Protein AF-A0A258SUS4-F1 (afdb_monomer_lite)

Secondary structure (DSSP, 8-state):
--HHHHHHHHGGGS--------GGGTEEE-PPPTTEEEEEETTEEEEPP--GGGGGGGG-TTHHHHH-HHHHHHHTT--TT-----TT-TTSHHHHHHHHHHGGG-

Structure (mmCIF, N/CA/C/O backbone):
data_AF-A0A258SUS4-F1
#
_entry.id   AF-A0A258SUS4-F1
#
loop_
_atom_site.group_PDB
_atom_site.id
_atom_site.type_symbol
_atom_site.label_atom_id
_atom_site.label_alt_id
_atom_site.label_comp_id
_atom_site.label_asym_id
_atom_site.label_entity_id
_atom_site.label_seq_id
_atom_site.pdbx_PDB_ins_code
_atom_site.Cartn_x
_atom_site.Cartn_y
_atom_site.Cartn_z
_atom_site.occupancy
_atom_site.B_iso_or_equiv
_atom_site.auth_seq_id
_atom_site.auth_comp_id
_atom_site.auth_asym_id
_atom_site.auth_atom_id
_atom_site.pdbx_PDB_model_num
ATOM 1 N N . MET A 1 1 ? 9.655 -67.804 -4.556 1.00 58.34 1 MET A N 1
ATOM 2 C CA . MET A 1 1 ? 9.635 -66.611 -3.669 1.00 58.34 1 MET A CA 1
ATOM 3 C C . MET A 1 1 ? 10.731 -65.561 -3.971 1.00 58.34 1 MET A C 1
ATOM 5 O O . MET A 1 1 ? 11.106 -64.820 -3.070 1.00 58.34 1 MET A O 1
ATOM 9 N N . LYS A 1 2 ? 11.241 -65.443 -5.214 1.00 56.91 2 LYS A N 1
ATOM 10 C CA . LYS A 1 2 ? 12.297 -64.458 -5.561 1.00 56.91 2 LYS A CA 1
ATOM 11 C C . LYS A 1 2 ? 12.011 -63.579 -6.793 1.00 56.91 2 LYS A C 1
ATOM 13 O O . LYS A 1 2 ? 12.708 -62.596 -6.980 1.00 56.91 2 LYS A O 1
ATOM 18 N N . LEU A 1 3 ? 10.957 -63.859 -7.568 1.00 52.06 3 LEU A N 1
ATOM 19 C CA . LEU A 1 3 ? 10.646 -63.102 -8.791 1.00 52.06 3 LEU A CA 1
ATOM 20 C C . LEU A 1 3 ? 9.838 -61.815 -8.524 1.00 52.06 3 LEU A C 1
ATOM 22 O O . LEU A 1 3 ? 10.078 -60.784 -9.137 1.00 52.06 3 LEU A O 1
ATOM 26 N N . HIS A 1 4 ? 8.965 -61.830 -7.513 1.00 50.56 4 HIS A N 1
ATOM 27 C CA . HIS A 1 4 ? 8.122 -60.681 -7.152 1.00 50.56 4 HIS A CA 1
ATOM 28 C C . HIS A 1 4 ? 8.895 -59.543 -6.462 1.00 50.56 4 HIS A C 1
ATOM 30 O O . HIS A 1 4 ? 8.523 -58.382 -6.582 1.00 50.56 4 HIS A O 1
ATOM 36 N N . LYS A 1 5 ? 10.005 -59.853 -5.771 1.00 52.19 5 LYS A N 1
ATOM 37 C CA . LYS A 1 5 ? 10.843 -58.836 -5.109 1.00 52.19 5 LYS A CA 1
ATOM 38 C C . LYS A 1 5 ? 11.724 -58.056 -6.094 1.00 52.19 5 LYS A C 1
ATOM 40 O O . LYS A 1 5 ? 12.075 -56.921 -5.804 1.00 52.19 5 LYS A O 1
ATOM 45 N N . PHE A 1 6 ? 12.038 -58.639 -7.255 1.00 52.38 6 PHE A N 1
ATOM 46 C CA . PHE A 1 6 ? 12.810 -57.973 -8.311 1.00 52.38 6 PHE A CA 1
ATOM 47 C C . PHE A 1 6 ? 11.947 -56.965 -9.085 1.00 52.38 6 PHE A C 1
ATOM 49 O O . PHE A 1 6 ? 12.401 -55.878 -9.426 1.00 52.38 6 PHE A O 1
ATOM 56 N N . PHE A 1 7 ? 10.664 -57.289 -9.276 1.00 51.69 7 PHE A N 1
ATOM 57 C CA . PHE A 1 7 ? 9.704 -56.426 -9.967 1.00 51.69 7 PHE A CA 1
ATOM 58 C C . PHE A 1 7 ? 9.319 -55.180 -9.146 1.00 51.69 7 PHE A C 1
ATOM 60 O O . PHE A 1 7 ? 9.146 -54.097 -9.696 1.00 51.69 7 PHE A O 1
ATOM 67 N N . ILE A 1 8 ? 9.274 -55.307 -7.814 1.00 53.34 8 ILE A N 1
ATOM 68 C CA . ILE A 1 8 ? 9.004 -54.189 -6.892 1.00 53.34 8 ILE A CA 1
ATOM 69 C C . ILE A 1 8 ? 10.183 -53.199 -6.823 1.00 53.34 8 ILE A C 1
ATOM 71 O O . ILE A 1 8 ? 9.968 -52.011 -6.611 1.00 53.34 8 ILE A O 1
ATOM 75 N N . TRP A 1 9 ? 11.419 -53.647 -7.066 1.00 50.47 9 TRP A N 1
ATOM 76 C CA . TRP A 1 9 ? 12.593 -52.761 -7.102 1.00 50.47 9 TRP A CA 1
ATOM 77 C C . TRP A 1 9 ? 12.735 -52.006 -8.438 1.00 50.47 9 TRP A C 1
ATOM 79 O O . TRP A 1 9 ? 13.253 -50.890 -8.475 1.00 50.47 9 TRP A O 1
ATOM 89 N N . LEU A 1 10 ? 12.220 -52.589 -9.527 1.00 48.88 10 LEU A N 1
ATOM 90 C CA . LEU A 1 10 ? 12.208 -51.983 -10.863 1.00 48.88 10 LEU A CA 1
ATOM 91 C C . LEU A 1 10 ? 11.171 -50.849 -10.984 1.00 48.88 10 LEU A C 1
ATOM 93 O O . LEU A 1 10 ? 11.416 -49.866 -11.676 1.00 48.88 10 LEU A O 1
ATOM 97 N N . LEU A 1 11 ? 10.052 -50.942 -10.258 1.00 53.09 11 LEU A N 1
ATOM 98 C CA . LEU A 1 11 ? 9.013 -49.903 -10.219 1.00 53.09 11 LEU A CA 1
ATOM 99 C C . LEU A 1 11 ? 9.351 -48.716 -9.299 1.00 53.09 11 LEU A C 1
ATOM 101 O O . LEU A 1 11 ? 8.728 -47.667 -9.419 1.00 53.09 11 LEU A O 1
ATOM 105 N N . LEU A 1 12 ? 10.349 -48.846 -8.416 1.00 52.12 12 LEU A N 1
ATOM 106 C CA . LEU A 1 12 ? 10.775 -47.761 -7.520 1.00 52.12 12 LEU A CA 1
ATOM 107 C C . LEU A 1 12 ? 11.812 -46.806 -8.150 1.00 52.12 12 LEU A C 1
ATOM 109 O O . LEU A 1 12 ? 12.106 -45.767 -7.570 1.00 52.12 12 LEU A O 1
ATOM 113 N N . ASN A 1 13 ? 12.362 -47.147 -9.323 1.00 50.69 13 ASN A N 1
ATOM 114 C CA . ASN A 1 13 ? 13.362 -46.344 -10.046 1.00 50.69 13 ASN A CA 1
ATOM 115 C C . ASN A 1 13 ? 12.800 -45.652 -11.300 1.00 50.69 13 ASN A C 1
ATOM 117 O O . ASN A 1 13 ? 13.561 -45.089 -12.089 1.00 50.69 13 ASN A O 1
ATOM 121 N N . LEU A 1 14 ? 11.478 -45.671 -11.500 1.00 55.50 14 LEU A N 1
ATOM 122 C CA . LEU A 1 14 ? 10.849 -44.981 -12.621 1.00 55.50 14 LEU A CA 1
ATOM 123 C C . LEU A 1 14 ? 10.657 -43.494 -12.281 1.00 55.50 14 LEU A C 1
ATOM 125 O O . LEU A 1 14 ? 9.585 -43.044 -11.895 1.00 55.50 14 LEU A O 1
ATOM 129 N N . SER A 1 15 ? 11.765 -42.767 -12.404 1.00 56.06 15 SER A N 1
ATOM 130 C CA . SER A 1 15 ? 11.831 -41.375 -12.847 1.00 56.06 15 SER A CA 1
ATOM 131 C C . SER A 1 15 ? 10.863 -40.398 -12.172 1.00 56.06 15 SER A C 1
ATOM 133 O O . SER A 1 15 ? 9.857 -39.991 -12.749 1.00 56.06 15 SER A O 1
ATOM 135 N N . ILE A 1 16 ? 11.259 -39.872 -11.010 1.00 60.84 16 ILE A N 1
ATOM 136 C CA . ILE A 1 16 ? 10.860 -38.508 -10.645 1.00 60.84 16 ILE A CA 1
ATOM 137 C C . ILE A 1 16 ? 11.673 -37.568 -11.541 1.00 60.84 16 ILE A C 1
ATOM 139 O O . ILE A 1 16 ? 12.738 -37.078 -11.169 1.00 60.84 16 ILE A O 1
ATOM 143 N N . SER A 1 17 ? 11.198 -37.345 -12.762 1.00 61.09 17 SER A N 1
ATOM 144 C CA . SER A 1 17 ? 11.629 -36.192 -13.542 1.00 61.09 17 SER A CA 1
ATOM 145 C C . SER A 1 17 ? 10.992 -34.967 -12.899 1.00 61.09 17 SER A C 1
ATOM 147 O O . SER A 1 17 ? 9.829 -34.657 -13.144 1.00 61.09 17 SER A O 1
ATOM 149 N 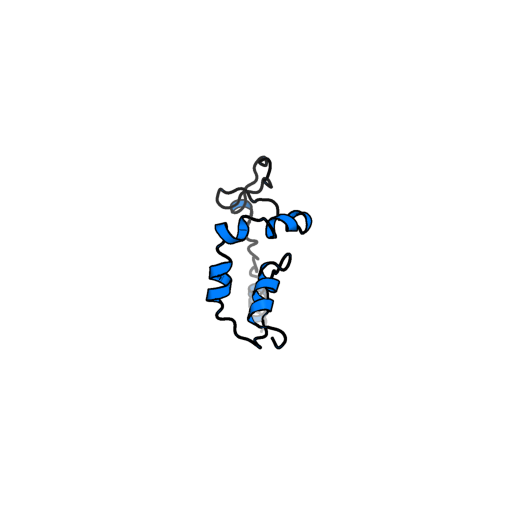N . ILE A 1 18 ? 11.743 -34.280 -12.038 1.00 61.75 18 ILE A N 1
ATOM 150 C CA . ILE A 1 18 ? 11.397 -32.917 -11.636 1.00 61.75 18 ILE A CA 1
ATOM 151 C C . ILE A 1 18 ? 11.527 -32.080 -12.909 1.00 61.75 18 ILE A C 1
ATOM 153 O O . ILE A 1 18 ? 12.636 -31.773 -13.346 1.00 61.75 18 ILE A O 1
ATOM 157 N N . ALA A 1 19 ? 10.401 -31.780 -13.553 1.00 61.53 19 ALA A N 1
ATOM 158 C CA . ALA A 1 19 ? 10.363 -30.806 -14.628 1.00 61.53 19 ALA A CA 1
ATOM 159 C C . ALA A 1 19 ? 10.667 -29.438 -14.008 1.00 61.53 19 ALA A C 1
ATOM 161 O O . ALA A 1 19 ? 9.805 -28.812 -13.393 1.00 61.53 19 ALA A O 1
ATOM 162 N N . TRP A 1 20 ? 11.917 -28.996 -14.118 1.00 60.56 20 TRP A N 1
ATOM 163 C CA . TRP A 1 20 ? 12.263 -27.608 -13.856 1.00 60.56 20 TRP A CA 1
ATOM 164 C C . TRP A 1 20 ? 11.552 -26.785 -14.924 1.00 60.56 20 TRP A C 1
ATOM 166 O O . TRP A 1 20 ? 11.810 -26.962 -16.113 1.00 60.56 20 TRP A O 1
ATOM 176 N N . ALA A 1 21 ? 10.600 -25.948 -14.515 1.00 57.47 21 ALA A N 1
ATOM 177 C CA . ALA A 1 21 ? 9.962 -25.024 -15.437 1.00 57.47 21 ALA A CA 1
ATOM 178 C C . ALA A 1 21 ? 11.051 -24.126 -16.036 1.00 57.47 21 ALA A C 1
ATOM 180 O O . ALA A 1 21 ? 11.713 -23.377 -15.312 1.00 57.47 21 ALA A O 1
ATOM 181 N N . ASP A 1 22 ? 11.255 -24.228 -17.348 1.00 58.97 22 ASP A N 1
ATOM 182 C CA . ASP A 1 22 ? 12.248 -23.429 -18.047 1.00 58.97 22 ASP A CA 1
ATOM 183 C C . ASP A 1 22 ? 11.732 -21.991 -18.167 1.00 58.97 22 ASP A C 1
ATOM 185 O O . ASP A 1 22 ? 10.970 -21.627 -19.062 1.00 58.97 22 ASP A O 1
ATOM 189 N N . THR A 1 23 ? 12.090 -21.159 -17.189 1.00 58.41 23 THR A N 1
ATOM 190 C CA . THR A 1 23 ? 11.701 -19.740 -17.167 1.00 58.41 23 THR A CA 1
ATOM 191 C C . THR A 1 23 ? 12.304 -18.934 -18.323 1.00 58.41 23 THR A C 1
ATOM 193 O O . THR A 1 23 ? 11.897 -17.785 -18.524 1.00 58.41 23 THR A O 1
ATOM 196 N N . ALA A 1 24 ? 13.220 -19.521 -19.107 1.00 60.88 24 ALA A N 1
ATOM 197 C CA . ALA A 1 24 ? 13.851 -18.880 -20.255 1.00 60.88 24 ALA A CA 1
ATOM 198 C C . ALA A 1 24 ? 12.854 -18.496 -21.362 1.00 60.88 24 ALA A C 1
ATOM 200 O O . ALA A 1 24 ? 13.096 -17.533 -22.083 1.00 60.88 24 ALA A O 1
ATOM 201 N N . THR A 1 25 ? 11.710 -19.182 -21.491 1.00 68.31 25 THR A N 1
ATOM 202 C CA . THR A 1 25 ? 10.669 -18.788 -22.462 1.00 68.31 25 THR A CA 1
ATOM 203 C C . THR A 1 25 ? 9.757 -17.676 -21.945 1.00 68.31 25 THR A C 1
ATOM 205 O O . THR A 1 25 ? 9.059 -17.035 -22.727 1.00 68.31 25 THR A O 1
ATOM 208 N N . LEU A 1 26 ? 9.728 -17.460 -20.629 1.00 87.25 26 LEU A N 1
ATOM 209 C CA . LEU A 1 26 ? 8.811 -16.532 -19.971 1.00 87.25 26 LEU A CA 1
ATOM 210 C C . LEU A 1 26 ? 9.407 -15.126 -19.833 1.00 87.25 26 LEU A C 1
ATOM 212 O O . LEU A 1 26 ? 8.689 -14.130 -19.951 1.00 87.25 26 LEU A O 1
ATOM 216 N N . TYR A 1 27 ? 10.716 -15.053 -19.589 1.00 91.50 27 TYR A N 1
ATOM 217 C CA . TYR A 1 27 ? 11.455 -13.803 -19.476 1.00 91.50 27 TYR A CA 1
ATOM 218 C C . TYR A 1 27 ? 12.490 -13.681 -20.585 1.00 91.50 27 TYR A C 1
ATOM 220 O O . TYR A 1 27 ? 13.297 -14.578 -20.802 1.00 91.50 27 TYR A O 1
ATOM 228 N N . GLN A 1 28 ? 12.499 -12.527 -21.235 1.00 92.94 28 GLN A N 1
ATOM 229 C CA . GLN A 1 28 ? 13.468 -12.167 -22.264 1.00 92.94 28 GLN A CA 1
ATOM 230 C C . GLN A 1 28 ? 14.439 -11.122 -21.704 1.00 92.94 28 GLN A C 1
ATOM 232 O O . GLN A 1 28 ? 14.142 -10.458 -20.709 1.00 92.94 28 GLN A O 1
ATOM 237 N N . GLN A 1 29 ? 15.602 -10.978 -22.333 1.00 93.25 29 GLN A N 1
ATOM 238 C CA . GLN A 1 29 ? 16.596 -9.959 -21.990 1.00 93.25 29 GLN A CA 1
ATOM 239 C C . GLN A 1 29 ? 16.808 -9.037 -23.192 1.00 93.25 29 GLN A C 1
ATOM 241 O O . GLN A 1 29 ? 16.965 -9.516 -24.314 1.00 93.25 29 GLN A O 1
ATOM 246 N N . PHE A 1 30 ? 16.821 -7.732 -22.949 1.00 90.75 30 PHE A N 1
ATOM 247 C CA . PHE A 1 30 ? 17.053 -6.674 -23.929 1.00 90.75 30 PHE A CA 1
ATOM 248 C C . PHE A 1 30 ? 18.028 -5.640 -23.347 1.00 90.75 30 PHE A C 1
ATOM 250 O O . PHE A 1 30 ? 18.186 -5.574 -22.125 1.00 90.75 30 PHE A O 1
ATOM 257 N N . PRO A 1 31 ? 18.686 -4.816 -24.184 1.00 95.00 31 PRO A N 1
ATOM 258 C CA . PRO A 1 31 ? 19.370 -3.626 -23.694 1.00 95.00 31 PRO A CA 1
ATOM 259 C C . PRO A 1 31 ? 18.394 -2.768 -22.871 1.00 95.00 31 PRO A C 1
ATOM 261 O O . PRO A 1 31 ? 17.304 -2.476 -23.374 1.00 95.00 31 PRO A O 1
ATOM 264 N N . PRO A 1 32 ? 18.744 -2.397 -21.628 1.00 94.06 32 PRO A N 1
ATOM 265 C CA . PRO A 1 32 ? 17.829 -1.690 -20.747 1.00 94.06 32 PRO A CA 1
ATOM 266 C C . PRO A 1 32 ? 17.479 -0.304 -21.290 1.00 94.06 32 PRO A C 1
ATOM 268 O O . PRO A 1 32 ? 18.336 0.391 -21.849 1.00 94.06 32 PRO A O 1
ATOM 271 N N . THR A 1 33 ? 16.230 0.119 -21.092 1.00 93.25 33 THR A N 1
ATOM 272 C CA . THR A 1 33 ? 15.880 1.542 -21.218 1.00 93.25 33 THR A CA 1
ATOM 273 C C . THR A 1 33 ? 16.407 2.330 -20.016 1.00 93.25 33 THR A C 1
ATOM 275 O O . THR A 1 33 ? 16.883 1.746 -19.047 1.00 93.25 33 THR A O 1
ATOM 278 N N . ALA A 1 34 ? 16.341 3.667 -20.061 1.00 91.12 34 ALA A N 1
ATOM 279 C CA . ALA A 1 34 ? 16.897 4.523 -19.005 1.00 91.12 34 ALA A CA 1
ATOM 280 C C . ALA A 1 34 ? 16.408 4.163 -17.586 1.00 91.12 34 ALA A C 1
ATOM 282 O O . ALA A 1 34 ? 17.183 4.240 -16.641 1.00 91.12 34 ALA A O 1
ATOM 283 N N . GLU A 1 35 ? 15.154 3.718 -17.458 1.00 86.88 35 GLU A N 1
ATOM 284 C CA . GLU A 1 35 ? 14.515 3.351 -16.182 1.00 86.88 35 GLU A CA 1
ATOM 285 C C . GLU A 1 35 ? 14.180 1.847 -16.095 1.00 86.88 35 GLU A C 1
ATOM 287 O O . GLU A 1 35 ? 13.379 1.406 -15.261 1.00 86.88 35 GLU A O 1
ATOM 292 N N . GLY A 1 36 ? 14.742 1.056 -17.008 1.00 92.62 36 GLY A N 1
ATOM 293 C CA . GLY A 1 36 ? 14.412 -0.344 -17.215 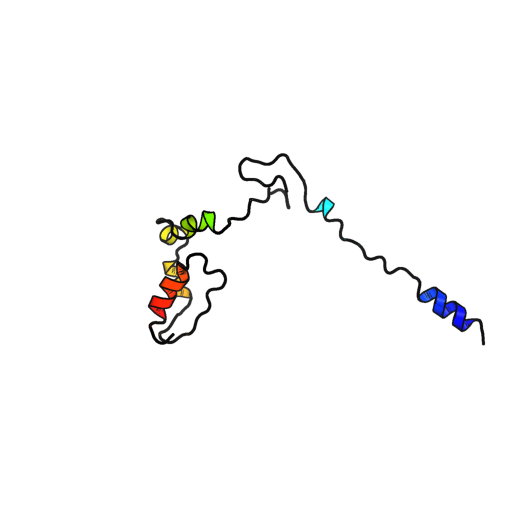1.00 92.62 36 GLY A CA 1
ATOM 294 C C . GLY A 1 36 ? 15.507 -1.296 -16.744 1.00 92.62 36 GLY A C 1
ATOM 295 O O . GLY A 1 36 ? 16.696 -0.992 -16.772 1.00 92.62 36 GLY A O 1
ATOM 296 N N . THR A 1 37 ? 15.106 -2.493 -16.317 1.00 95.31 37 THR A N 1
ATOM 297 C CA . THR A 1 37 ? 16.051 -3.515 -15.832 1.00 95.31 37 THR A CA 1
ATOM 298 C C . THR A 1 37 ? 16.678 -4.360 -16.947 1.00 95.31 37 THR A C 1
ATOM 300 O O . THR A 1 37 ? 17.490 -5.235 -16.652 1.00 95.31 37 THR A O 1
ATOM 303 N N . GLY A 1 38 ? 16.269 -4.186 -18.209 1.00 95.31 38 GLY A N 1
ATOM 304 C CA . GLY A 1 38 ? 16.626 -5.058 -19.335 1.00 95.31 38 GLY A CA 1
ATOM 305 C C . GLY A 1 38 ? 15.866 -6.389 -19.360 1.00 95.31 38 GLY A C 1
ATOM 306 O O . GLY A 1 38 ? 15.832 -7.070 -20.384 1.00 95.31 38 GLY A O 1
ATOM 307 N N . LYS A 1 39 ? 15.186 -6.758 -18.267 1.00 94.88 39 LYS A N 1
ATOM 308 C CA . LYS A 1 39 ? 14.358 -7.964 -18.188 1.00 94.88 39 LYS A CA 1
ATOM 309 C C . LYS A 1 39 ? 12.951 -7.666 -18.700 1.00 94.88 39 LYS A C 1
ATOM 311 O O . LYS A 1 39 ? 12.265 -6.803 -18.163 1.00 94.88 39 LYS A O 1
ATOM 316 N N . VAL A 1 40 ? 12.492 -8.417 -19.695 1.00 93.81 40 VAL A N 1
ATOM 317 C CA . VAL A 1 40 ? 11.175 -8.255 -20.326 1.00 93.81 40 VAL A CA 1
ATOM 318 C C . VAL A 1 40 ? 10.280 -9.441 -19.989 1.00 93.81 40 VAL A C 1
ATOM 320 O O . VAL A 1 40 ? 10.679 -10.597 -20.124 1.00 93.81 40 VAL A O 1
ATOM 323 N N . TYR A 1 41 ? 9.055 -9.150 -19.562 1.00 93.12 41 TYR A N 1
ATOM 324 C CA . TYR A 1 41 ? 8.011 -10.128 -19.279 1.00 93.12 41 TYR A CA 1
ATOM 325 C C . TYR A 1 41 ? 6.759 -9.779 -20.076 1.00 93.12 41 TYR A C 1
ATOM 327 O O . TYR A 1 41 ? 6.264 -8.655 -19.992 1.00 93.12 41 TYR A O 1
ATOM 335 N N . MET A 1 42 ? 6.251 -10.730 -20.867 1.00 92.25 42 MET A N 1
ATOM 336 C CA . MET A 1 42 ? 5.053 -10.542 -21.703 1.00 92.25 42 MET A CA 1
ATOM 337 C C . MET A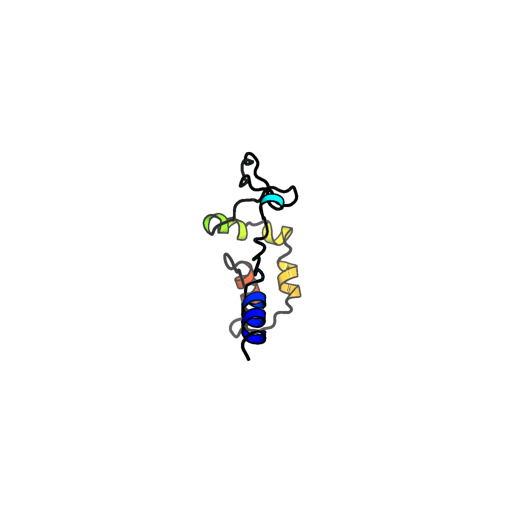 1 42 ? 5.089 -9.248 -22.546 1.00 92.25 42 MET A C 1
ATOM 339 O O . MET A 1 42 ? 4.109 -8.511 -22.632 1.00 92.25 42 MET A O 1
ATOM 343 N N . GLY A 1 43 ? 6.247 -8.946 -23.145 1.00 91.12 43 GLY A N 1
ATOM 344 C CA . GLY A 1 43 ? 6.437 -7.769 -24.002 1.00 91.12 43 GLY A CA 1
ATOM 345 C C . GLY A 1 43 ? 6.587 -6.433 -23.265 1.00 91.12 43 GLY A C 1
ATOM 346 O O . GLY A 1 43 ? 6.626 -5.393 -23.916 1.00 91.12 43 GLY A O 1
ATOM 347 N N . ARG A 1 44 ? 6.684 -6.431 -21.928 1.00 93.25 44 ARG A N 1
ATOM 348 C CA . ARG A 1 44 ? 6.937 -5.227 -21.122 1.00 93.25 44 ARG A CA 1
ATOM 349 C C . ARG A 1 44 ? 8.240 -5.356 -20.349 1.00 93.25 44 ARG A C 1
ATOM 351 O O . ARG A 1 44 ? 8.469 -6.362 -19.679 1.00 93.25 44 ARG A O 1
ATOM 358 N N . GLU A 1 45 ? 9.077 -4.330 -20.425 1.00 95.75 45 GLU A N 1
ATOM 359 C CA . GLU A 1 45 ? 10.275 -4.243 -19.596 1.00 95.75 45 GLU A CA 1
ATOM 360 C C . GLU A 1 45 ? 9.894 -4.043 -18.125 1.00 95.75 45 GLU A C 1
ATOM 362 O O . GLU A 1 45 ? 8.999 -3.263 -17.789 1.00 95.75 45 GLU A O 1
ATOM 367 N N . ILE A 1 46 ? 10.552 -4.793 -17.246 1.00 94.38 46 ILE A N 1
ATOM 368 C CA . ILE A 1 46 ? 10.364 -4.716 -15.803 1.00 94.38 46 ILE A CA 1
ATOM 369 C C . ILE A 1 46 ? 11.098 -3.472 -15.297 1.00 94.38 46 ILE A C 1
ATOM 371 O O . ILE A 1 46 ? 12.300 -3.321 -15.524 1.00 94.38 46 ILE A O 1
ATOM 375 N N . ALA A 1 47 ? 10.370 -2.603 -14.598 1.00 93.62 47 ALA A N 1
ATOM 376 C CA . ALA A 1 47 ? 10.921 -1.417 -13.952 1.00 93.62 47 ALA A CA 1
ATOM 377 C C . ALA A 1 47 ? 11.712 -1.775 -12.683 1.00 93.62 47 ALA A C 1
ATOM 379 O O . ALA A 1 47 ? 11.499 -2.826 -12.069 1.00 93.62 47 ALA A O 1
ATOM 380 N N . HIS A 1 48 ? 12.594 -0.874 -12.255 1.00 91.44 48 HIS A N 1
ATOM 381 C CA . HIS A 1 48 ? 13.239 -0.981 -10.949 1.00 91.44 48 HIS A CA 1
ATOM 382 C C . HIS A 1 48 ? 12.216 -0.927 -9.805 1.00 91.44 48 HIS A C 1
ATOM 384 O O . HIS A 1 48 ? 11.172 -0.277 -9.896 1.00 91.44 48 HIS A O 1
ATOM 390 N N . VAL A 1 49 ? 12.533 -1.596 -8.695 1.00 90.06 49 VAL A N 1
ATOM 391 C CA . VAL A 1 49 ? 11.755 -1.449 -7.461 1.00 90.06 49 VAL A CA 1
ATOM 392 C C . VAL A 1 49 ? 12.044 -0.088 -6.834 1.00 90.06 49 VAL A C 1
ATOM 394 O O . VAL A 1 49 ? 13.198 0.328 -6.733 1.00 90.06 49 VAL A O 1
ATOM 397 N N . MET A 1 50 ? 10.999 0.602 -6.381 1.00 88.19 50 MET A N 1
ATOM 398 C CA . MET A 1 50 ? 11.159 1.819 -5.591 1.00 88.19 50 MET A CA 1
ATOM 399 C C . MET A 1 50 ? 11.462 1.434 -4.138 1.00 88.19 50 MET A C 1
ATOM 401 O O . MET A 1 50 ? 10.642 0.804 -3.471 1.00 88.19 50 MET A O 1
ATOM 405 N N . GLY A 1 51 ? 12.666 1.765 -3.668 1.00 90.56 51 GLY A N 1
ATOM 406 C CA . GLY A 1 51 ? 13.061 1.622 -2.265 1.00 90.56 51 GLY A CA 1
ATOM 407 C C . GLY A 1 51 ? 12.605 2.807 -1.408 1.00 90.56 51 GLY A C 1
ATOM 408 O O . GLY A 1 51 ? 12.093 3.798 -1.922 1.00 90.56 51 GLY A O 1
ATOM 409 N N . TYR A 1 52 ? 12.852 2.757 -0.095 1.00 92.88 52 TYR A N 1
ATOM 410 C CA . TYR A 1 52 ? 12.466 3.831 0.837 1.00 92.88 52 TYR A CA 1
ATOM 411 C C . TYR A 1 52 ? 13.025 5.217 0.456 1.00 92.88 52 TYR A C 1
ATOM 413 O O . TYR A 1 52 ? 12.470 6.240 0.845 1.00 92.88 52 TYR A O 1
ATOM 421 N N . GLN A 1 53 ? 14.097 5.269 -0.334 1.00 94.69 53 GLN A N 1
ATOM 422 C CA . GLN A 1 53 ? 14.680 6.500 -0.863 1.00 94.69 53 GLN A CA 1
ATOM 423 C C . GLN A 1 53 ? 13.694 7.294 -1.737 1.00 94.69 53 GLN A C 1
ATOM 425 O O . GLN A 1 53 ? 13.764 8.518 -1.780 1.00 94.69 53 GLN A O 1
ATOM 430 N N . GLY A 1 54 ? 12.750 6.616 -2.399 1.00 93.00 54 GLY A N 1
ATOM 431 C CA . GLY A 1 54 ? 11.687 7.243 -3.187 1.00 93.00 54 GLY A CA 1
ATOM 432 C C . GLY A 1 54 ? 10.433 7.589 -2.381 1.00 93.00 54 GLY A C 1
ATOM 433 O O . GLY A 1 54 ? 9.456 8.061 -2.958 1.00 93.00 54 GLY A O 1
ATOM 434 N N . ALA A 1 55 ? 10.424 7.374 -1.060 1.00 95.94 55 ALA A N 1
ATOM 435 C CA . ALA A 1 55 ? 9.217 7.478 -0.240 1.00 95.94 55 ALA A CA 1
ATOM 436 C C . ALA A 1 55 ? 8.566 8.871 -0.266 1.00 95.94 55 ALA A C 1
ATOM 438 O O . ALA A 1 55 ? 7.352 8.966 -0.122 1.00 95.94 55 ALA A O 1
ATOM 439 N N . ALA A 1 56 ? 9.327 9.939 -0.531 1.00 95.62 56 ALA A N 1
ATOM 440 C CA . ALA A 1 56 ? 8.778 11.288 -0.700 1.00 95.62 56 ALA A CA 1
ATOM 441 C C . ALA A 1 56 ? 7.719 11.372 -1.818 1.00 95.62 56 ALA A C 1
ATOM 443 O O . ALA A 1 56 ? 6.773 12.149 -1.714 1.00 95.62 56 ALA A O 1
ATOM 444 N N . TRP A 1 57 ? 7.814 10.522 -2.849 1.00 94.50 57 TRP A N 1
ATOM 445 C CA . TRP A 1 57 ? 6.791 10.415 -3.893 1.00 94.50 57 TRP A CA 1
ATOM 446 C C . TRP A 1 57 ? 5.412 10.055 -3.327 1.00 94.50 57 TRP A C 1
ATOM 448 O O . TRP A 1 57 ? 4.389 10.484 -3.855 1.00 94.50 57 TRP A O 1
ATOM 458 N N . LEU A 1 58 ? 5.364 9.299 -2.226 1.00 96.00 58 LEU A N 1
ATOM 459 C CA . LEU A 1 58 ? 4.116 8.898 -1.579 1.00 96.00 58 LEU A CA 1
ATOM 460 C C . LEU A 1 58 ? 3.393 10.066 -0.888 1.00 96.00 58 LEU A C 1
ATOM 462 O O . LEU A 1 58 ? 2.214 9.927 -0.571 1.00 96.00 58 LEU A O 1
ATOM 466 N N . GLU A 1 59 ? 4.066 11.198 -0.687 1.00 96.88 59 GLU A N 1
ATOM 467 C CA . GLU A 1 59 ? 3.541 12.399 -0.020 1.00 96.88 59 GLU A CA 1
ATOM 468 C C . GLU A 1 59 ? 3.315 13.567 -0.999 1.00 96.88 59 GLU A C 1
ATOM 470 O O . GLU A 1 59 ? 2.970 14.669 -0.581 1.00 96.88 59 GLU A O 1
ATOM 475 N N . ARG A 1 60 ? 3.512 13.351 -2.307 1.00 97.56 60 ARG A N 1
ATOM 476 C CA . ARG A 1 60 ? 3.360 14.386 -3.345 1.00 97.56 60 ARG A CA 1
ATOM 477 C C . ARG A 1 60 ? 1.980 15.061 -3.302 1.00 97.56 60 ARG A C 1
ATOM 479 O O . ARG A 1 60 ? 0.953 14.411 -3.106 1.00 97.56 60 ARG A O 1
ATOM 486 N N . GLU A 1 61 ? 1.945 16.363 -3.574 1.00 96.88 61 GLU A N 1
ATOM 487 C CA . GLU A 1 61 ? 0.752 17.208 -3.387 1.00 96.88 61 GLU A CA 1
ATOM 488 C C . GLU A 1 61 ? -0.455 16.774 -4.232 1.00 96.88 61 GLU A C 1
ATOM 490 O O . GLU A 1 61 ? -1.593 16.745 -3.765 1.00 96.88 61 GLU A O 1
ATOM 495 N N . ASN A 1 62 ? -0.214 16.379 -5.481 1.00 97.06 62 ASN A N 1
ATOM 496 C CA . ASN A 1 62 ? -1.254 15.951 -6.417 1.00 97.06 62 ASN A CA 1
ATOM 497 C C . ASN A 1 62 ? -1.819 14.550 -6.122 1.00 97.06 62 ASN A C 1
ATOM 499 O O . ASN A 1 62 ? -2.760 14.131 -6.800 1.00 97.06 62 ASN A O 1
ATOM 503 N N . ARG A 1 63 ? -1.297 13.831 -5.118 1.00 97.31 63 ARG A N 1
ATOM 504 C CA . ARG A 1 63 ? -1.694 12.450 -4.825 1.00 97.31 63 ARG A CA 1
ATOM 505 C C . ARG A 1 63 ? -3.179 12.308 -4.532 1.00 97.31 63 ARG A C 1
ATOM 507 O O . ARG A 1 63 ? -3.825 11.434 -5.097 1.00 97.31 63 ARG A O 1
ATOM 514 N N . GLU A 1 64 ? -3.730 13.164 -3.675 1.00 97.06 64 GLU A N 1
ATOM 515 C CA . GLU A 1 64 ? -5.154 13.100 -3.331 1.00 97.06 64 GLU A CA 1
ATOM 516 C C . GLU A 1 64 ? -6.037 13.271 -4.570 1.00 97.06 64 GLU A C 1
ATOM 518 O O . GLU A 1 64 ? -6.994 12.525 -4.754 1.00 97.06 64 GLU A O 1
ATOM 523 N N . LYS A 1 65 ? -5.671 14.198 -5.460 1.00 97.56 65 LYS A N 1
ATOM 524 C CA . LYS A 1 65 ? -6.417 14.474 -6.690 1.00 97.56 65 LYS A CA 1
ATOM 525 C C . LYS A 1 65 ? -6.350 13.313 -7.684 1.00 97.56 65 LYS A C 1
ATOM 527 O O . LYS A 1 65 ? -7.365 12.982 -8.290 1.00 97.56 65 LYS A O 1
ATOM 532 N N . GLU A 1 66 ? -5.172 12.727 -7.871 1.00 97.94 66 GLU A N 1
ATOM 533 C CA . GLU A 1 66 ? -4.948 11.673 -8.867 1.00 97.94 66 GLU A CA 1
ATOM 534 C C . GLU A 1 66 ? -5.426 10.297 -8.401 1.00 97.94 66 GLU A C 1
ATOM 536 O O . GLU A 1 66 ? -6.012 9.558 -9.186 1.00 97.94 66 GLU A O 1
ATOM 541 N N . GLU A 1 67 ? -5.202 9.959 -7.131 1.00 97.56 67 GLU A N 1
ATOM 542 C CA . GLU A 1 67 ? -5.540 8.646 -6.565 1.00 97.56 67 GLU A CA 1
ATOM 543 C C . GLU A 1 67 ? -6.894 8.642 -5.836 1.00 97.56 67 GLU A C 1
ATOM 545 O O . GLU A 1 67 ? -7.364 7.580 -5.435 1.00 97.56 67 GLU A O 1
ATOM 550 N N . ARG A 1 68 ? -7.534 9.810 -5.660 1.00 97.88 68 ARG A N 1
ATOM 551 C CA . ARG A 1 68 ? -8.822 9.979 -4.956 1.00 97.88 68 ARG A CA 1
ATOM 552 C C . ARG A 1 68 ? -8.836 9.325 -3.576 1.00 97.88 68 ARG A C 1
ATOM 554 O O . ARG A 1 68 ? -9.742 8.572 -3.211 1.00 97.88 68 ARG A O 1
ATOM 561 N N . THR A 1 69 ? -7.806 9.633 -2.788 1.00 97.31 69 THR A N 1
ATOM 562 C CA . THR A 1 69 ? -7.635 9.071 -1.439 1.00 97.31 69 THR A CA 1
ATOM 563 C C . THR A 1 69 ? -8.739 9.518 -0.475 1.00 97.31 69 THR A C 1
ATOM 565 O O . THR A 1 69 ? -9.018 8.828 0.501 1.00 97.31 69 THR A O 1
ATOM 568 N N . ASP A 1 70 ? -9.432 10.617 -0.779 1.00 96.50 70 ASP A N 1
ATOM 569 C CA . ASP A 1 70 ? -10.668 11.046 -0.124 1.00 96.50 70 ASP A CA 1
ATOM 570 C C . ASP A 1 70 ? -11.785 9.994 -0.242 1.00 96.50 70 ASP A C 1
ATOM 572 O O . ASP A 1 70 ? -12.376 9.596 0.768 1.00 96.50 70 ASP A O 1
ATOM 576 N N . LEU A 1 71 ? -12.023 9.491 -1.458 1.00 98.12 71 LEU A N 1
ATOM 577 C CA . LEU A 1 71 ? -13.021 8.453 -1.724 1.00 98.12 71 LEU A CA 1
ATOM 578 C C . LEU A 1 71 ? -12.603 7.112 -1.136 1.00 98.12 71 LEU A C 1
ATOM 580 O O . LEU A 1 71 ? -13.443 6.408 -0.578 1.00 98.12 71 LEU A O 1
ATOM 584 N N . LEU A 1 72 ? -11.310 6.777 -1.214 1.00 97.00 72 LEU A N 1
ATOM 585 C CA . LEU A 1 72 ? -10.771 5.572 -0.585 1.00 97.00 72 LEU A CA 1
ATOM 586 C C . LEU A 1 72 ? -11.119 5.552 0.908 1.00 97.00 72 LEU A C 1
ATOM 588 O O . LEU A 1 72 ? -11.784 4.624 1.364 1.00 97.00 72 LEU A O 1
ATOM 592 N N . ILE A 1 73 ? -10.746 6.599 1.651 1.00 97.94 73 ILE A N 1
ATOM 593 C CA . ILE A 1 73 ? -10.996 6.685 3.098 1.00 97.94 73 ILE A CA 1
ATOM 594 C C . ILE A 1 73 ? -12.497 6.640 3.413 1.00 97.94 73 ILE A C 1
ATOM 596 O O . ILE A 1 73 ? -12.894 6.007 4.390 1.00 97.94 73 ILE A O 1
ATOM 600 N N . GLN A 1 74 ? -13.344 7.263 2.587 1.00 97.31 74 GLN A N 1
ATOM 601 C CA . GLN A 1 74 ? -14.799 7.181 2.746 1.00 97.31 74 GLN A CA 1
ATOM 602 C C . GLN A 1 74 ? -15.326 5.752 2.540 1.00 97.31 74 GLN A C 1
ATOM 604 O O . GLN A 1 74 ? -16.169 5.293 3.310 1.00 97.31 74 GLN A O 1
ATOM 609 N N . SER A 1 75 ? -14.826 5.045 1.524 1.00 98.06 75 SER A N 1
ATOM 610 C CA . SER A 1 75 ? -15.295 3.703 1.154 1.00 98.06 75 SER A CA 1
ATOM 611 C C . SER A 1 75 ? -14.972 2.628 2.194 1.00 98.06 75 SER A C 1
ATOM 613 O O . SER A 1 75 ? -15.695 1.640 2.289 1.00 98.06 75 SER A O 1
ATOM 615 N N . LEU A 1 76 ? -13.935 2.842 3.014 1.00 97.38 76 LEU A N 1
ATOM 616 C CA . LEU A 1 76 ? -13.537 1.919 4.081 1.00 97.38 76 LEU A CA 1
ATOM 617 C C . LEU A 1 76 ? -14.570 1.820 5.214 1.00 97.38 76 LEU A C 1
ATOM 619 O O . LEU A 1 76 ? -14.497 0.894 6.017 1.00 97.38 76 LEU A O 1
ATOM 623 N N . GLY A 1 77 ? -15.522 2.759 5.307 1.00 97.62 77 GLY A N 1
ATOM 624 C CA . GLY A 1 77 ? -16.585 2.710 6.315 1.00 97.62 77 GLY A CA 1
ATOM 625 C C . GLY A 1 77 ? -16.071 2.766 7.758 1.00 97.62 77 GLY A C 1
ATOM 626 O O . GLY A 1 77 ? -16.703 2.198 8.650 1.00 97.62 77 GLY A O 1
ATOM 627 N N . LEU A 1 78 ? -14.924 3.424 7.968 1.00 98.12 78 LEU A N 1
ATOM 628 C CA . LEU A 1 78 ? -14.265 3.550 9.268 1.00 98.12 78 LEU A CA 1
ATOM 629 C C . LEU A 1 78 ? -15.184 4.216 10.293 1.00 98.12 78 LEU A C 1
ATOM 631 O O . LEU A 1 78 ? -15.874 5.194 9.988 1.00 98.12 78 LEU A O 1
ATOM 635 N N . LYS A 1 79 ? -15.160 3.691 11.517 1.00 97.81 79 LYS A N 1
ATOM 636 C CA . LYS A 1 79 ? -15.910 4.202 12.665 1.00 97.81 79 LYS A CA 1
ATOM 637 C C . LYS A 1 79 ? -14.958 4.426 13.834 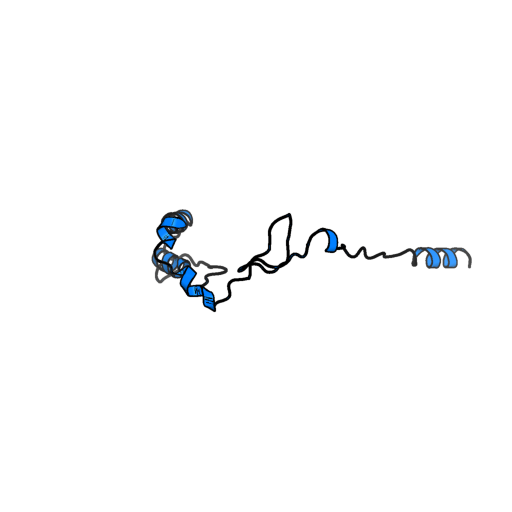1.00 97.81 79 LYS A C 1
ATOM 639 O O . LYS A 1 79 ? -13.944 3.739 13.939 1.00 97.81 79 LYS A O 1
ATOM 644 N N . GLU A 1 80 ? -15.323 5.354 14.711 1.00 98.06 80 GLU A N 1
ATOM 645 C CA . GLU A 1 80 ? -14.616 5.593 15.971 1.00 98.06 80 GLU A CA 1
ATOM 646 C C . GLU A 1 80 ? -14.449 4.278 16.754 1.00 98.06 80 GLU A C 1
ATOM 648 O O . GLU A 1 80 ? -15.383 3.473 16.827 1.00 98.06 80 GLU A O 1
ATOM 653 N N . GLY A 1 81 ? -13.259 4.055 17.311 1.00 98.06 81 GLY A N 1
ATOM 654 C CA . GLY A 1 81 ? -12.924 2.863 18.090 1.00 98.06 81 GLY A CA 1
ATOM 655 C C . GLY A 1 81 ? -12.574 1.619 17.267 1.00 98.06 81 GLY A C 1
ATOM 656 O O . GLY A 1 81 ? -12.358 0.553 17.840 1.00 98.06 81 GLY A O 1
ATOM 657 N N . MET A 1 82 ? -12.541 1.702 15.933 1.00 98.44 82 MET A N 1
ATOM 658 C CA . MET A 1 82 ? -12.096 0.579 15.103 1.00 98.44 82 MET A CA 1
ATOM 659 C C . MET A 1 82 ? -10.573 0.443 15.098 1.00 98.44 82 MET A C 1
ATOM 661 O O . MET A 1 82 ? -9.875 1.352 14.660 1.00 98.44 82 MET A O 1
ATOM 665 N N . THR A 1 83 ? -10.082 -0.752 15.425 1.00 97.88 83 THR A N 1
ATOM 666 C CA . THR A 1 83 ? -8.681 -1.126 15.202 1.00 97.88 83 THR A CA 1
ATOM 667 C C . THR A 1 83 ? -8.450 -1.545 13.754 1.00 97.88 83 THR A C 1
ATOM 669 O O . THR A 1 83 ? -9.125 -2.436 13.233 1.00 97.88 83 THR A O 1
ATOM 672 N N . VAL A 1 84 ? -7.481 -0.904 13.095 1.00 97.25 84 VAL A N 1
ATOM 673 C CA . VAL A 1 84 ? -7.206 -1.051 11.656 1.00 97.25 84 VAL A CA 1
ATOM 674 C C . VAL A 1 84 ? -5.731 -1.370 11.419 1.00 97.25 84 VAL A C 1
ATOM 676 O O . VAL A 1 84 ? -4.854 -0.815 12.074 1.00 97.25 84 VAL A O 1
ATOM 679 N N . ALA A 1 85 ? -5.452 -2.234 10.439 1.00 97.25 85 ALA A N 1
ATOM 680 C CA . ALA A 1 85 ? -4.102 -2.509 9.954 1.00 97.25 85 ALA A CA 1
ATOM 681 C C . ALA A 1 85 ? -3.906 -1.953 8.533 1.00 97.25 85 ALA A C 1
ATOM 683 O O . ALA A 1 85 ? -4.691 -2.251 7.634 1.00 97.25 85 ALA A O 1
ATOM 684 N N . ASP A 1 86 ? -2.834 -1.183 8.331 1.00 97.56 86 ASP A N 1
ATOM 685 C CA . ASP A 1 86 ? -2.403 -0.658 7.029 1.00 97.56 86 ASP A CA 1
ATOM 686 C C . ASP A 1 86 ? -1.183 -1.448 6.526 1.00 97.56 86 ASP A C 1
ATOM 688 O O . ASP A 1 86 ? -0.040 -1.204 6.926 1.00 97.56 86 ASP A O 1
ATOM 692 N N . VAL A 1 87 ? -1.429 -2.468 5.700 1.00 97.25 87 VAL A N 1
ATOM 693 C CA . VAL A 1 87 ? -0.367 -3.348 5.195 1.00 97.25 87 VAL A CA 1
ATOM 694 C C . VAL A 1 87 ? 0.317 -2.683 4.006 1.00 97.25 87 VAL A C 1
ATOM 696 O O . VAL A 1 87 ? -0.275 -2.526 2.943 1.00 97.25 87 VAL A O 1
ATOM 699 N N . GLY A 1 88 ? 1.593 -2.335 4.180 1.00 94.25 88 GLY A N 1
ATOM 700 C CA . GLY A 1 88 ? 2.327 -1.549 3.188 1.00 94.25 88 GLY A CA 1
ATOM 701 C C . GLY A 1 88 ? 2.103 -0.042 3.332 1.00 94.25 88 GLY A C 1
ATOM 702 O O . GLY A 1 88 ? 2.106 0.668 2.332 1.00 94.25 88 GLY A O 1
ATOM 703 N N . ALA A 1 89 ? 1.964 0.447 4.570 1.00 96.31 89 ALA A N 1
ATOM 704 C CA . ALA A 1 89 ? 1.689 1.849 4.906 1.00 96.31 89 ALA A CA 1
ATOM 705 C C . ALA A 1 89 ? 2.641 2.889 4.275 1.00 96.31 89 ALA A C 1
ATOM 707 O O . ALA A 1 89 ? 2.303 4.073 4.189 1.00 96.31 89 ALA A O 1
ATOM 708 N N . GLY A 1 90 ? 3.842 2.484 3.849 1.00 95.25 90 GLY A N 1
ATOM 709 C CA . GLY A 1 90 ? 4.843 3.386 3.284 1.00 95.25 90 GLY A CA 1
ATOM 710 C C . GLY A 1 90 ? 5.204 4.492 4.276 1.00 95.25 90 GLY A C 1
ATOM 711 O O . GLY A 1 90 ? 5.616 4.217 5.398 1.00 95.25 90 GLY A O 1
ATOM 712 N N . THR A 1 91 ? 5.013 5.750 3.884 1.00 96.94 91 THR A N 1
ATOM 713 C CA . THR A 1 91 ? 5.208 6.924 4.754 1.00 96.94 91 THR A CA 1
ATOM 714 C C . THR A 1 91 ? 4.093 7.131 5.788 1.00 96.94 91 THR A C 1
ATOM 716 O O . THR A 1 91 ? 4.154 8.071 6.583 1.00 96.94 91 THR A O 1
ATOM 719 N N . GLY A 1 92 ? 3.045 6.303 5.777 1.00 97.44 92 GLY A N 1
ATOM 720 C CA . GLY A 1 92 ? 1.876 6.424 6.648 1.00 97.44 92 GLY A CA 1
ATOM 721 C C . GLY A 1 92 ? 0.843 7.451 6.178 1.00 97.44 92 GLY A C 1
ATOM 722 O O . GLY A 1 92 ? -0.003 7.864 6.971 1.00 97.44 92 GLY A O 1
ATOM 723 N N . TYR A 1 93 ? 0.901 7.885 4.911 1.00 97.38 93 TYR A N 1
ATOM 724 C CA . TYR A 1 93 ? -0.035 8.859 4.329 1.00 97.38 93 TYR A CA 1
ATOM 725 C C . TYR A 1 93 ? -1.504 8.471 4.570 1.00 97.38 93 TYR A C 1
ATOM 727 O O . TYR A 1 93 ? -2.300 9.280 5.053 1.00 97.38 93 TYR A O 1
ATOM 735 N N . LEU A 1 94 ? -1.860 7.214 4.285 1.00 97.94 94 LEU A N 1
ATOM 736 C CA . LEU A 1 94 ? -3.209 6.699 4.521 1.00 97.94 94 LEU A CA 1
ATOM 737 C C . LEU A 1 94 ? -3.437 6.362 5.993 1.00 97.94 94 LEU A C 1
ATOM 739 O O . LEU A 1 94 ? -4.500 6.694 6.512 1.00 97.94 94 LEU A O 1
ATOM 743 N N . SER A 1 95 ? -2.445 5.804 6.691 1.00 97.94 95 SER A N 1
ATOM 744 C CA . SER A 1 95 ? -2.571 5.482 8.118 1.00 97.94 95 SER A CA 1
ATOM 745 C C . SER A 1 95 ? -2.968 6.706 8.948 1.00 97.94 95 SER A C 1
ATOM 747 O O . SER A 1 95 ? -3.879 6.615 9.763 1.00 97.94 95 SER A O 1
ATOM 749 N N . ARG A 1 96 ? -2.372 7.882 8.693 1.00 97.25 96 ARG A N 1
ATOM 750 C CA . ARG A 1 96 ? -2.748 9.138 9.373 1.00 97.25 96 ARG A CA 1
ATOM 751 C C . ARG A 1 96 ? -4.179 9.574 9.054 1.00 97.25 96 ARG A C 1
ATOM 753 O O . ARG A 1 96 ? -4.897 10.019 9.947 1.00 97.25 96 ARG A O 1
ATOM 760 N N . LYS A 1 97 ? -4.614 9.428 7.798 1.00 97.19 97 LYS A N 1
ATOM 761 C CA . LYS A 1 97 ? -5.998 9.728 7.397 1.00 97.19 97 LYS A CA 1
ATOM 762 C C . LYS A 1 97 ? -6.995 8.772 8.061 1.00 97.19 97 LYS A C 1
ATOM 764 O O . LYS A 1 97 ? -8.061 9.224 8.463 1.00 97.19 97 LYS A O 1
ATOM 769 N N . MET A 1 98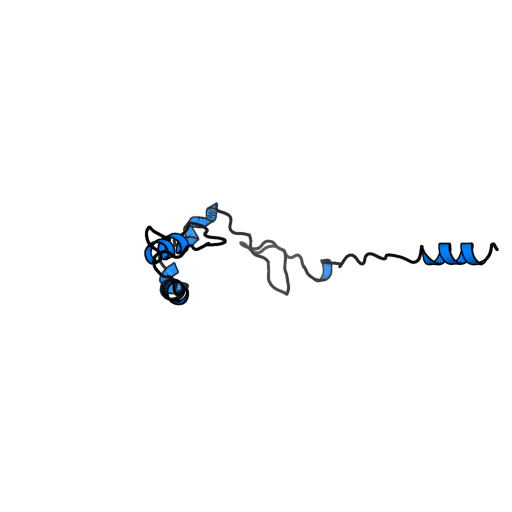 ? -6.653 7.490 8.203 1.00 98.19 98 MET A N 1
ATOM 770 C CA . MET A 1 98 ? -7.480 6.502 8.906 1.00 98.19 98 MET A CA 1
ATOM 771 C C . MET A 1 98 ? -7.509 6.753 10.416 1.00 98.19 98 MET A C 1
ATOM 773 O O . MET A 1 98 ? -8.591 6.740 10.996 1.00 98.19 98 MET A O 1
ATOM 777 N N . ALA A 1 99 ? -6.365 7.074 11.032 1.00 97.81 99 ALA A N 1
ATOM 778 C CA . ALA A 1 99 ? -6.264 7.425 12.450 1.00 97.81 99 ALA A CA 1
ATOM 779 C C . ALA A 1 99 ? -7.209 8.581 12.818 1.00 97.81 99 ALA A C 1
ATOM 781 O O . ALA A 1 99 ? -7.934 8.507 13.804 1.00 97.81 99 ALA A O 1
ATOM 782 N N . ALA A 1 100 ? -7.299 9.606 11.964 1.00 97.06 100 ALA A N 1
ATOM 783 C CA . ALA A 1 100 ? -8.240 10.711 12.151 1.00 97.06 100 ALA A CA 1
ATOM 784 C C . ALA A 1 100 ? -9.730 10.302 12.075 1.00 97.06 100 ALA A C 1
ATOM 786 O O . ALA A 1 100 ? -10.585 11.080 12.489 1.00 97.06 100 ALA A O 1
ATOM 787 N N . ARG A 1 101 ? -10.063 9.125 11.519 1.00 97.69 101 ARG A N 1
ATOM 788 C CA . ARG A 1 101 ? -11.442 8.604 11.429 1.00 97.69 101 ARG A CA 1
ATOM 789 C C . ARG A 1 101 ? -11.806 7.630 12.5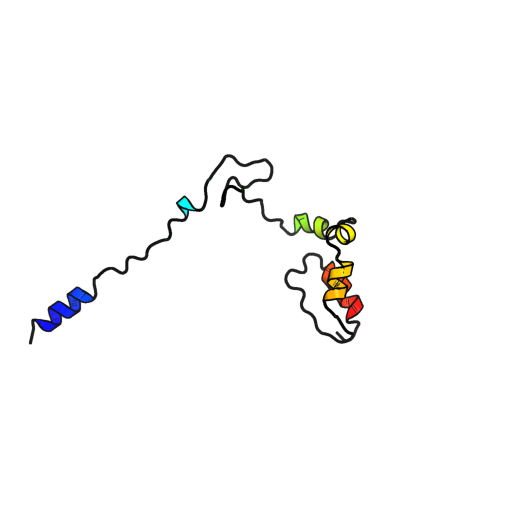44 1.00 97.69 101 ARG A C 1
ATOM 791 O O . ARG A 1 101 ? -12.981 7.558 12.886 1.00 97.69 101 ARG A O 1
ATOM 798 N N . VAL A 1 102 ? -10.840 6.859 13.040 1.00 98.31 102 VAL A N 1
ATOM 799 C CA . VAL A 1 102 ? -11.062 5.882 14.121 1.00 98.31 102 VAL A CA 1
ATOM 800 C C . VAL A 1 102 ? -10.827 6.475 15.512 1.00 98.31 102 VAL A C 1
ATOM 802 O O . VAL A 1 102 ? -11.311 5.915 16.491 1.00 98.31 102 VAL A O 1
ATOM 805 N N . GLY A 1 103 ? -10.122 7.609 15.579 1.00 96.81 103 GLY A N 1
ATOM 806 C CA . GLY A 1 103 ? -9.907 8.403 16.784 1.00 96.81 103 GLY A CA 1
ATOM 807 C C . GLY A 1 103 ? -9.056 7.713 17.850 1.00 96.81 103 GLY A C 1
ATOM 808 O O . GLY A 1 103 ? -8.393 6.712 17.600 1.00 96.81 103 GLY A O 1
ATOM 809 N N . ASN A 1 104 ? -9.024 8.287 19.056 1.00 95.81 104 ASN A N 1
ATOM 810 C CA . ASN A 1 104 ? -8.056 7.919 20.105 1.00 95.81 104 ASN A CA 1
ATOM 811 C C . ASN A 1 104 ? -8.333 6.557 20.763 1.00 95.81 104 ASN A C 1
ATOM 813 O O . ASN A 1 104 ? -7.556 6.120 21.612 1.00 95.81 104 ASN A O 1
ATOM 817 N N . THR A 1 105 ? -9.470 5.940 20.442 1.00 94.62 105 THR A N 1
ATOM 818 C CA . THR A 1 105 ? -9.904 4.656 21.008 1.00 94.62 105 THR A CA 1
ATOM 819 C C . THR A 1 105 ? -9.803 3.495 20.017 1.00 94.62 105 THR A C 1
ATOM 821 O O . THR A 1 105 ? -10.092 2.365 20.408 1.00 94.62 105 THR A O 1
ATOM 824 N N . GLY A 1 106 ? -9.428 3.774 18.761 1.00 88.25 106 GLY A N 1
ATOM 825 C CA . GLY A 1 106 ? -9.233 2.788 17.693 1.00 88.25 106 GLY A CA 1
ATOM 826 C C . GLY A 1 106 ? -7.809 2.266 17.599 1.00 88.25 106 GLY A C 1
ATOM 827 O O . GLY A 1 106 ? -6.870 3.053 17.848 1.00 88.25 106 GLY A O 1
#

Radius of gyration: 27.05 Å; chains: 1; bounding box: 36×84×45 Å

pLDDT: mean 86.13, std 16.99, range [48.88, 98.44]

Sequence (106 aa):
MKLHKFFIWLLLNLSISIAWADTATLYQQFPPTAEGTGKVYMGREIAHVMGYQGAAWLERENREKEERTDLLIQSLGLKEGMTVADVGAGTGYLSRKMAARVGNTG

Foldseek 3Di:
DPPVVVVVVVVVPPDPPPPPPPCPVQWDAADADPQFPRIDGPNRTDGDDDDLVCLVVVVDPCCCVPVVLVVVLVVVVQAAQDDDDDDCCRVVPSVVVSCVHNDPND